Protein AF-A0A842WX79-F1 (afdb_monomer)

Foldseek 3Di:
DDAAEAEFEEEEEFAPPLCSCVLPVVVVDPVPQFDFDWDDDPRHTYTYTYHYYHPPDPVPDDDLLRGQAYEYGAAQVDPVRVVRSVVNLLVCLVSDQEHEYEYEHEADEPPDDRPPPPPPPDPSNYHYDYDYDYPPRDSVVSVVSVVVNSVVSVVVVVD

Sequence (159 aa):
MTYRILEFNIAIIGPKGAGKTKLFPEIKDEMQAEKIVILSEVEANIHLVLHKIHTPLNEEKMNFSKFDGMIGVYDATSAGTYKELKQALLSIKEDMVEKPLFVVGNKLNPGEPCATENTVNTDIGYNKLIYCMSEYDTRKEFEIRLRWFAADLAKRMKE

pLDDT: mean 75.28, std 14.29, range [38.06, 91.5]

Radius of gyration: 15.26 Å; Cα contacts (8 Å, |Δi|>4): 279; chains: 1; bounding box: 49×37×36 Å

Nearest PDB structures (foldseek):
  5bxq-assembly1_E  TM=7.336E-01  e=9.878E-07  Canis lupus familiaris
  7mny-assembly6_K  TM=7.145E-01  e=1.976E-06  Homo sapiens
  7mo0-assembly2_C  TM=7.139E-01  e=2.105E-06  Homo sapiens
  4m21-assembly1_A  TM=7.114E-01  e=7.427E-06  Homo sapiens
  4lyf-assembly1_C  TM=7.181E-01  e=8.973E-06  Homo sapiens

Solvent-accessible surface area (backbone atoms only — not comparable to full-atom values): 9119 Å² total; per-residue (Å²): 134,84,79,44,76,46,81,40,39,30,40,36,36,16,33,80,86,24,45,62,48,75,81,36,60,74,66,64,50,86,89,44,69,66,45,70,49,77,48,81,49,101,74,34,40,38,30,40,32,44,37,86,43,61,45,79,66,67,84,90,75,66,80,58,65,77,40,57,31,37,35,42,31,18,30,35,79,34,72,65,33,43,51,53,35,50,53,49,54,56,78,47,36,85,57,34,52,91,30,50,34,40,37,37,27,25,69,24,57,83,92,57,78,56,73,56,82,85,63,75,73,72,79,74,75,40,60,69,48,78,46,68,38,34,80,82,55,53,73,66,59,57,51,52,54,52,47,53,55,50,49,54,56,58,52,61,76,75,109

Structure (mmCIF, N/CA/C/O backbone):
data_AF-A0A842WX79-F1
#
_entry.id   AF-A0A842WX79-F1
#
loop_
_atom_site.group_PDB
_atom_site.id
_atom_site.type_symbol
_atom_site.label_atom_id
_atom_site.label_alt_id
_atom_site.label_comp_id
_atom_site.label_asym_id
_atom_site.label_entity_id
_atom_site.label_seq_id
_atom_site.pdbx_PDB_ins_code
_atom_site.Cartn_x
_atom_site.Cartn_y
_atom_site.Cartn_z
_atom_site.occupancy
_atom_site.B_iso_or_equiv
_atom_site.auth_seq_id
_atom_site.auth_comp_id
_atom_site.auth_asym_id
_atom_site.auth_atom_id
_atom_site.pdbx_PDB_model_num
ATOM 1 N N . MET A 1 1 ? -33.374 4.184 4.370 1.00 50.25 1 MET A N 1
ATOM 2 C CA . MET A 1 1 ? -32.088 3.491 4.588 1.00 50.25 1 MET A CA 1
ATOM 3 C C . MET A 1 1 ? -31.036 4.556 4.809 1.00 50.25 1 MET A C 1
ATOM 5 O O . MET A 1 1 ? -30.863 5.400 3.939 1.00 50.25 1 MET A O 1
ATOM 9 N N . THR A 1 2 ? -30.419 4.596 5.984 1.00 51.50 2 THR A N 1
ATOM 10 C CA . THR A 1 2 ? -29.345 5.545 6.295 1.00 51.50 2 THR A CA 1
ATOM 11 C C . THR A 1 2 ? -28.049 4.958 5.747 1.00 51.50 2 THR A C 1
ATOM 13 O O . THR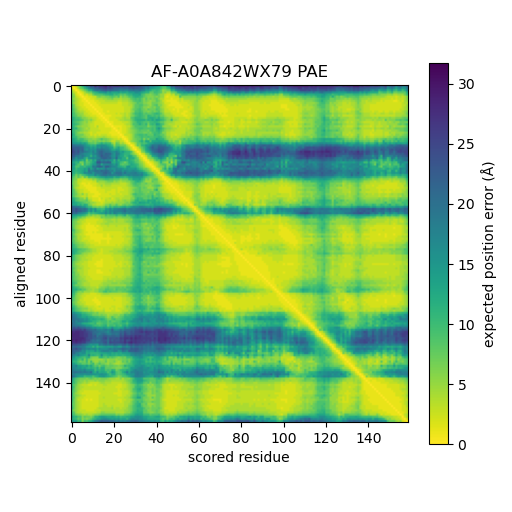 A 1 2 ? -27.574 3.950 6.261 1.00 51.50 2 THR A O 1
ATOM 16 N N . TYR A 1 3 ? -27.514 5.533 4.670 1.00 57.25 3 TYR A N 1
ATOM 17 C CA . TYR A 1 3 ? -26.199 5.146 4.158 1.00 57.25 3 TYR A CA 1
ATOM 18 C C . TYR A 1 3 ? -25.146 5.458 5.225 1.00 57.25 3 TYR A C 1
ATOM 20 O O . TYR A 1 3 ? -25.017 6.609 5.645 1.00 57.25 3 TYR A O 1
ATOM 28 N N . ARG A 1 4 ? -24.414 4.441 5.690 1.00 70.31 4 ARG A N 1
ATOM 29 C CA . ARG A 1 4 ? -23.318 4.627 6.646 1.00 70.31 4 ARG A CA 1
ATOM 30 C C . ARG A 1 4 ? -22.044 4.960 5.871 1.00 70.31 4 ARG A C 1
ATOM 32 O O . ARG A 1 4 ? -21.703 4.273 4.910 1.00 70.31 4 ARG A O 1
ATOM 39 N N . ILE A 1 5 ? -21.362 6.022 6.283 1.00 75.94 5 ILE A N 1
ATOM 40 C CA . ILE A 1 5 ? -20.022 6.358 5.799 1.00 75.94 5 ILE A CA 1
ATOM 41 C C . ILE A 1 5 ? -19.028 5.765 6.799 1.00 75.94 5 ILE A C 1
ATOM 43 O O . ILE A 1 5 ? -19.179 5.975 8.004 1.00 75.94 5 ILE A O 1
ATOM 47 N N . LEU A 1 6 ? -18.064 4.985 6.312 1.00 81.00 6 LEU A N 1
ATOM 48 C CA . LEU A 1 6 ? -16.953 4.452 7.103 1.00 81.00 6 LEU A CA 1
ATOM 49 C C . LEU A 1 6 ? -15.684 5.171 6.668 1.00 81.00 6 LEU A C 1
ATOM 51 O O . LEU A 1 6 ? -15.352 5.126 5.489 1.00 81.00 6 LEU A O 1
ATOM 55 N N . GLU A 1 7 ? -14.992 5.826 7.590 1.00 86.19 7 GLU A N 1
ATOM 56 C CA . GLU A 1 7 ? -13.774 6.580 7.298 1.00 86.19 7 GLU A CA 1
ATOM 57 C C . GLU A 1 7 ? -12.555 5.885 7.907 1.00 86.19 7 GLU A C 1
ATOM 59 O O . GLU A 1 7 ? -12.612 5.462 9.059 1.00 86.19 7 GLU A O 1
ATOM 64 N N . PHE A 1 8 ? -11.478 5.759 7.126 1.00 88.44 8 PHE A N 1
ATOM 65 C CA . PHE A 1 8 ? -10.237 5.091 7.522 1.00 88.44 8 PHE A CA 1
ATOM 66 C C . PHE A 1 8 ? -9.012 5.935 7.172 1.00 88.44 8 PHE A C 1
ATOM 68 O O . PHE A 1 8 ? -8.841 6.347 6.025 1.00 88.44 8 PHE A O 1
ATOM 75 N N . ASN A 1 9 ? -8.115 6.122 8.134 1.00 90.19 9 ASN A N 1
ATOM 76 C CA . ASN A 1 9 ? -6.838 6.808 7.988 1.00 90.19 9 ASN A CA 1
ATOM 77 C C . ASN A 1 9 ? -5.778 5.837 7.470 1.00 90.19 9 ASN A C 1
ATOM 79 O O . ASN A 1 9 ? -5.351 4.923 8.175 1.00 90.19 9 ASN A O 1
ATOM 83 N N . ILE A 1 10 ? -5.309 6.045 6.243 1.00 90.94 10 ILE A N 1
ATOM 84 C CA . ILE A 1 10 ? -4.405 5.126 5.552 1.00 90.94 10 ILE A CA 1
ATOM 85 C C . ILE A 1 10 ? -3.044 5.771 5.327 1.00 90.94 10 ILE A C 1
ATOM 87 O O . ILE A 1 10 ? -2.922 6.810 4.677 1.00 90.94 10 ILE A O 1
ATOM 91 N N . ALA A 1 11 ? -1.992 5.111 5.799 1.00 90.44 11 ALA A N 1
ATOM 92 C CA . ALA A 1 11 ? -0.617 5.508 5.523 1.00 90.44 11 ALA A CA 1
ATOM 93 C C . ALA A 1 11 ? -0.128 4.905 4.196 1.00 90.44 11 ALA A C 1
ATOM 95 O O . ALA A 1 11 ? -0.055 3.687 4.049 1.00 90.44 11 ALA A O 1
ATOM 96 N N . ILE A 1 12 ? 0.263 5.750 3.238 1.00 91.00 12 ILE A N 1
ATOM 97 C CA . ILE A 1 12 ? 0.885 5.334 1.975 1.00 91.00 12 ILE A CA 1
ATOM 98 C C . ILE A 1 12 ? 2.397 5.519 2.077 1.00 91.00 12 ILE A C 1
ATOM 100 O O . ILE A 1 12 ? 2.913 6.628 1.926 1.00 91.00 12 ILE A O 1
ATOM 104 N N . ILE A 1 13 ? 3.110 4.419 2.299 1.00 90.94 13 ILE A N 1
ATOM 105 C CA . ILE A 1 13 ? 4.533 4.392 2.644 1.00 90.94 13 ILE A CA 1
ATOM 106 C C . ILE A 1 13 ? 5.349 3.884 1.464 1.00 90.94 13 ILE A C 1
ATOM 108 O O . ILE A 1 13 ? 4.965 2.942 0.779 1.00 90.94 13 ILE A O 1
ATOM 112 N N . GLY A 1 14 ? 6.514 4.4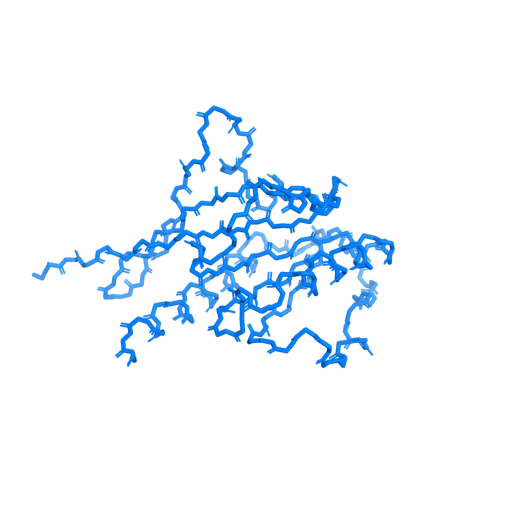80 1.235 1.00 91.44 14 GLY A N 1
ATOM 113 C CA . GLY A 1 14 ? 7.544 3.840 0.423 1.00 91.44 14 GLY A CA 1
ATOM 114 C C . GLY A 1 14 ? 8.595 4.798 -0.111 1.00 91.44 14 GLY A C 1
ATOM 115 O O . GLY A 1 14 ? 8.492 6.012 0.124 1.00 91.44 14 GLY A O 1
ATOM 116 N N . PRO A 1 15 ? 9.561 4.294 -0.890 1.00 90.50 15 PRO A N 1
ATOM 117 C CA . PRO A 1 15 ? 10.697 5.091 -1.332 1.00 90.50 15 PRO A CA 1
ATOM 118 C C . PRO A 1 15 ? 10.295 6.273 -2.204 1.00 90.50 15 PRO A C 1
ATOM 120 O O . PRO A 1 15 ? 9.215 6.324 -2.825 1.00 90.50 15 PRO A O 1
ATOM 123 N N . LYS A 1 16 ? 11.173 7.275 -2.262 1.00 86.62 16 LYS A N 1
ATOM 124 C CA . LYS A 1 16 ? 11.045 8.344 -3.256 1.00 86.62 16 LYS A CA 1
ATOM 125 C C . LYS A 1 16 ? 11.126 7.718 -4.653 1.00 86.62 16 LYS A C 1
ATOM 127 O O . LYS A 1 16 ? 11.956 6.861 -4.915 1.00 86.62 16 LYS A O 1
ATOM 132 N N . GLY A 1 17 ? 10.220 8.113 -5.544 1.00 84.44 17 GLY A N 1
ATOM 133 C CA . GLY A 1 17 ? 10.183 7.572 -6.905 1.00 84.44 17 GLY A CA 1
ATOM 134 C C . GLY A 1 17 ? 9.463 6.228 -7.075 1.00 84.44 17 GLY A C 1
ATOM 135 O O . GLY A 1 17 ? 9.280 5.826 -8.217 1.00 84.44 17 GLY A O 1
ATOM 136 N N . ALA A 1 18 ? 8.941 5.588 -6.020 1.00 86.50 18 ALA A N 1
ATOM 137 C CA . ALA A 1 18 ? 8.147 4.349 -6.137 1.00 86.50 18 ALA A CA 1
ATOM 138 C C . ALA A 1 18 ? 6.807 4.518 -6.901 1.00 86.50 18 ALA A C 1
ATOM 140 O O . ALA A 1 18 ? 6.111 3.557 -7.208 1.00 86.50 18 ALA A O 1
ATOM 141 N N . GLY A 1 19 ? 6.420 5.757 -7.229 1.00 85.69 19 GLY A N 1
ATOM 142 C CA . GLY A 1 19 ? 5.228 6.049 -8.030 1.00 85.69 19 GLY A CA 1
ATOM 143 C C . GLY A 1 19 ? 3.917 6.118 -7.240 1.00 85.69 19 GLY A C 1
ATOM 144 O O . GLY A 1 19 ? 2.853 5.999 -7.838 1.00 85.69 19 GLY A O 1
ATOM 145 N N . LYS A 1 20 ? 3.975 6.387 -5.925 1.00 86.06 20 LYS A N 1
ATOM 146 C CA . LYS A 1 20 ? 2.797 6.612 -5.060 1.00 86.06 20 LYS A CA 1
ATOM 147 C C . LYS A 1 20 ? 1.769 7.567 -5.682 1.00 86.06 20 LYS A C 1
ATOM 149 O O . LYS A 1 20 ? 0.601 7.234 -5.758 1.00 86.06 20 LYS A O 1
ATOM 154 N N . THR A 1 21 ? 2.208 8.709 -6.210 1.00 82.50 21 THR A N 1
ATOM 155 C CA . THR A 1 21 ? 1.325 9.711 -6.836 1.00 82.50 21 THR A CA 1
ATOM 156 C C . THR A 1 21 ? 0.745 9.273 -8.189 1.00 82.50 21 THR A C 1
ATOM 158 O O . THR A 1 21 ? -0.246 9.833 -8.638 1.00 82.50 21 THR A O 1
ATOM 161 N N . LYS A 1 22 ? 1.347 8.282 -8.865 1.00 83.00 22 LYS A N 1
ATOM 162 C CA . LYS A 1 22 ? 0.772 7.690 -10.089 1.00 83.00 22 LYS A CA 1
ATOM 163 C C . LYS A 1 22 ? -0.384 6.751 -9.730 1.00 83.00 22 LYS A C 1
ATOM 165 O O . LYS A 1 22 ? -1.410 6.781 -10.399 1.00 83.00 22 LYS A O 1
ATOM 170 N N . LEU A 1 23 ? -0.210 5.958 -8.668 1.00 80.25 23 LEU A N 1
ATOM 171 C CA . LEU A 1 23 ? -1.235 5.052 -8.135 1.00 80.25 23 LEU A CA 1
ATOM 172 C C . LEU A 1 23 ? -2.382 5.814 -7.467 1.00 80.25 23 LEU A C 1
ATOM 174 O O . LEU A 1 23 ? -3.543 5.470 -7.648 1.00 80.25 23 LEU A O 1
ATOM 178 N N . PHE A 1 24 ? -2.037 6.884 -6.758 1.00 81.75 24 PHE A N 1
ATOM 179 C CA . PHE A 1 24 ? -2.964 7.757 -6.056 1.00 81.75 24 PHE A CA 1
ATOM 180 C C . PHE A 1 24 ? -2.760 9.199 -6.550 1.00 81.75 24 PHE A C 1
ATOM 182 O O . PHE A 1 24 ? -2.018 9.971 -5.936 1.00 81.75 24 PHE A O 1
ATOM 189 N N . PRO A 1 25 ? -3.337 9.602 -7.696 1.00 77.12 25 PRO A N 1
ATOM 190 C CA . PRO A 1 25 ? -3.274 10.995 -8.147 1.00 77.12 25 PRO A CA 1
ATOM 191 C C . PRO A 1 25 ? -3.835 11.989 -7.125 1.00 77.12 25 PRO A C 1
ATOM 193 O O . PRO A 1 25 ? -3.471 13.163 -7.129 1.00 77.12 25 PRO A O 1
ATOM 196 N N . GLU A 1 26 ? -4.696 11.511 -6.234 1.00 70.62 26 GLU A N 1
ATOM 197 C CA . GLU A 1 26 ? -5.364 12.269 -5.187 1.00 70.62 26 GLU A CA 1
ATOM 198 C C . GLU A 1 26 ? -4.353 12.852 -4.179 1.00 70.62 26 GLU A C 1
ATOM 200 O O . GLU A 1 26 ? -4.566 13.948 -3.673 1.00 70.62 26 GLU A O 1
ATOM 205 N N . ILE A 1 27 ? -3.193 12.212 -3.975 1.00 69.44 27 ILE A N 1
ATOM 206 C CA . ILE A 1 27 ? -2.122 12.697 -3.076 1.00 69.44 27 ILE A CA 1
ATOM 207 C C . ILE A 1 27 ? -1.054 13.564 -3.785 1.00 69.44 27 ILE A C 1
ATOM 209 O O . ILE A 1 27 ? 0.070 13.713 -3.287 1.00 69.44 27 ILE A O 1
ATOM 213 N N . LYS A 1 28 ? -1.351 14.083 -4.989 1.00 62.62 28 LYS A N 1
ATOM 214 C CA . LYS A 1 28 ? -0.432 14.931 -5.779 1.00 62.62 28 LYS A CA 1
ATOM 215 C C . LYS A 1 28 ? -0.276 16.345 -5.212 1.00 62.62 28 LYS A C 1
ATOM 217 O O . LYS A 1 28 ? 0.765 16.953 -5.441 1.00 62.62 28 LYS A O 1
ATOM 222 N N . ASP A 1 29 ? -1.273 16.839 -4.484 1.00 56.78 29 ASP A N 1
ATOM 223 C CA . ASP A 1 29 ? -1.306 18.200 -3.944 1.00 56.78 29 ASP A CA 1
ATOM 224 C C . ASP A 1 29 ? -0.829 18.212 -2.483 1.00 56.78 29 ASP A C 1
ATOM 226 O O . ASP A 1 29 ? -1.428 17.563 -1.628 1.00 56.78 29 ASP A O 1
ATOM 230 N N . GLU A 1 30 ? 0.270 18.908 -2.183 1.00 49.47 30 GLU A N 1
ATOM 231 C CA . GLU A 1 30 ? 0.873 18.907 -0.837 1.00 49.47 30 GLU A CA 1
ATOM 232 C C . GLU A 1 30 ? 0.058 19.712 0.190 1.00 49.47 30 GLU A C 1
ATOM 234 O O . GLU A 1 30 ? 0.235 19.520 1.390 1.00 49.47 30 GLU A O 1
ATOM 239 N N . MET A 1 31 ? -0.869 20.567 -0.263 1.00 41.81 31 MET A N 1
ATOM 240 C CA . MET A 1 31 ? -1.725 21.385 0.608 1.00 41.81 31 MET A CA 1
ATOM 241 C C . MET A 1 31 ? -2.985 20.666 1.119 1.00 41.81 31 MET A C 1
ATOM 243 O O . MET A 1 31 ? -3.671 21.196 1.989 1.00 41.81 31 MET A O 1
ATOM 247 N N . GLN A 1 32 ? -3.302 19.470 0.615 1.00 38.06 32 GLN A N 1
ATOM 248 C CA . GLN A 1 32 ? -4.438 18.667 1.080 1.00 38.06 32 GLN A CA 1
ATOM 249 C C . GLN A 1 32 ? -3.938 17.274 1.463 1.00 38.06 32 GLN A C 1
ATOM 251 O O . GLN A 1 32 ? -3.961 16.341 0.667 1.00 38.06 32 GLN A O 1
ATOM 256 N N . ALA A 1 33 ? -3.475 17.151 2.708 1.00 42.09 33 ALA A N 1
ATOM 257 C CA . ALA A 1 33 ? -3.019 15.895 3.311 1.00 42.09 33 ALA A CA 1
ATOM 258 C C . ALA A 1 33 ? -4.156 14.884 3.581 1.00 42.09 33 ALA A C 1
ATOM 260 O O . ALA A 1 33 ? -3.904 13.823 4.147 1.00 42.09 33 ALA A O 1
ATOM 261 N N . GLU A 1 34 ? -5.383 15.220 3.182 1.00 45.88 34 GLU A N 1
ATOM 262 C CA . GLU A 1 34 ? -6.608 14.460 3.390 1.00 45.88 34 GLU A CA 1
ATOM 263 C C . GLU A 1 34 ? -7.404 14.479 2.080 1.00 45.88 34 GLU A C 1
ATOM 265 O O . GLU A 1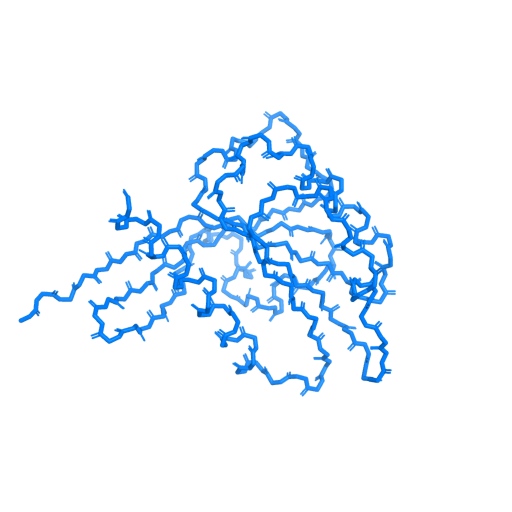 34 ? -7.978 15.502 1.700 1.00 45.88 34 GLU A O 1
ATOM 270 N N . LYS A 1 35 ? -7.421 13.363 1.346 1.00 53.34 35 LYS A N 1
ATOM 271 C CA . LYS A 1 35 ? -8.396 13.154 0.268 1.00 53.34 35 LYS A CA 1
ATOM 272 C C . LYS A 1 35 ? -8.971 11.755 0.337 1.00 53.34 35 LYS A C 1
ATOM 274 O O . LYS A 1 35 ? -8.238 10.791 0.531 1.00 53.34 35 LYS A O 1
ATOM 279 N N . ILE A 1 36 ? -10.290 11.714 0.177 1.00 53.88 36 ILE A N 1
ATOM 280 C CA . ILE A 1 36 ? -11.162 10.564 0.370 1.00 53.88 36 ILE A CA 1
ATOM 281 C C . ILE A 1 36 ? -11.228 9.745 -0.923 1.00 53.88 36 ILE A C 1
ATOM 283 O O . ILE A 1 36 ? -11.713 10.240 -1.942 1.00 53.88 36 ILE A O 1
ATOM 287 N N . VAL A 1 37 ? -10.809 8.479 -0.883 1.00 57.53 37 VAL A N 1
ATOM 288 C CA . VAL A 1 37 ? -11.205 7.498 -1.909 1.00 57.53 37 VAL A CA 1
ATOM 289 C C . VAL A 1 37 ? -12.550 6.914 -1.506 1.00 57.53 37 VAL A C 1
ATOM 291 O O . VAL A 1 37 ? -12.632 6.283 -0.455 1.00 57.53 37 VAL A O 1
ATOM 294 N N . ILE A 1 38 ? -13.581 7.124 -2.330 1.00 57.97 38 ILE A N 1
ATOM 295 C CA . ILE A 1 38 ? -14.920 6.571 -2.106 1.00 57.97 38 ILE A CA 1
ATOM 296 C C . ILE A 1 38 ? -15.029 5.228 -2.817 1.00 57.97 38 ILE A C 1
ATOM 298 O O . ILE A 1 38 ? -15.008 5.153 -4.047 1.00 57.97 38 ILE A O 1
ATOM 302 N N . LEU A 1 39 ? -15.186 4.167 -2.036 1.00 59.25 39 LEU A N 1
ATOM 303 C CA . LEU A 1 39 ? -15.544 2.849 -2.534 1.00 59.25 39 LEU A CA 1
ATOM 304 C C . LEU A 1 39 ? -16.976 2.570 -2.092 1.00 59.25 39 LEU A C 1
ATOM 306 O O . LEU A 1 39 ? -17.245 2.342 -0.913 1.00 59.25 39 LEU A O 1
ATOM 310 N N . SER A 1 40 ? -17.908 2.666 -3.037 1.00 54.22 40 SER A N 1
ATOM 311 C CA . SER A 1 40 ? -19.309 2.346 -2.780 1.00 54.22 40 SER A CA 1
ATOM 312 C C . SER A 1 40 ? -19.477 0.833 -2.725 1.00 54.22 40 SER A C 1
ATOM 314 O O . SER A 1 40 ? -19.396 0.155 -3.752 1.00 54.22 40 SER A O 1
ATOM 316 N N . GLU A 1 41 ? -19.712 0.312 -1.526 1.00 58.41 41 GLU A N 1
ATOM 317 C CA . GLU A 1 41 ? -20.208 -1.043 -1.317 1.00 58.41 41 GLU A CA 1
ATOM 318 C C . GLU A 1 41 ? -21.730 -1.009 -1.118 1.00 58.41 41 GLU A C 1
ATOM 320 O O . GLU A 1 41 ? -22.314 0.039 -0.838 1.00 58.41 41 GLU A O 1
ATOM 325 N N . VAL A 1 42 ? -22.397 -2.155 -1.286 1.00 52.19 42 VAL A N 1
ATOM 326 C CA . VAL A 1 42 ? -23.872 -2.271 -1.307 1.00 52.19 42 VAL A CA 1
ATOM 327 C C . VAL A 1 42 ? -24.535 -1.702 -0.035 1.00 52.19 42 VAL A C 1
ATOM 329 O O . VAL A 1 42 ? -25.689 -1.283 -0.085 1.00 52.19 42 VAL A O 1
ATOM 332 N N . GLU A 1 43 ? -23.799 -1.616 1.082 1.00 58.09 43 GLU A N 1
ATOM 333 C CA . GLU A 1 43 ? -24.312 -1.208 2.401 1.00 58.09 43 GLU A CA 1
ATOM 334 C C . GLU A 1 43 ? -23.596 0.004 3.035 1.00 58.09 43 GLU A C 1
ATOM 336 O O . GLU A 1 43 ? -24.078 0.543 4.035 1.00 58.09 43 GLU A O 1
ATOM 341 N N . ALA A 1 44 ? -22.459 0.454 2.489 1.00 64.38 44 ALA A N 1
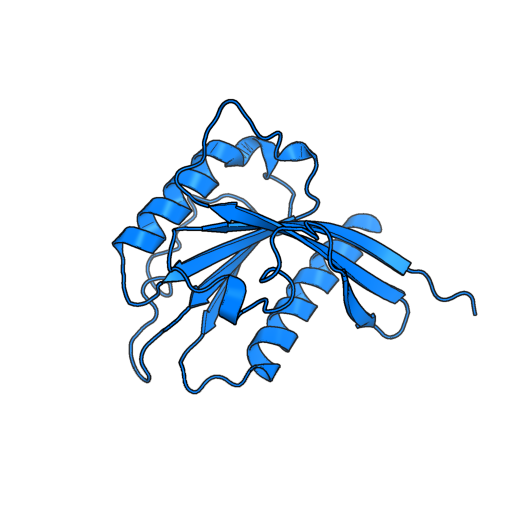ATOM 342 C CA . ALA A 1 44 ? -21.676 1.559 3.048 1.00 64.38 44 ALA A CA 1
ATOM 343 C C . ALA A 1 44 ? -20.796 2.244 1.992 1.00 64.38 44 ALA A C 1
ATOM 345 O O . ALA A 1 44 ? -20.293 1.606 1.069 1.00 64.38 44 ALA A O 1
ATOM 346 N N . ASN A 1 45 ? -20.563 3.546 2.170 1.00 72.94 45 ASN A N 1
ATOM 347 C CA . ASN A 1 45 ? -19.495 4.245 1.458 1.00 72.94 45 ASN A CA 1
ATOM 348 C C . ASN A 1 45 ? -18.230 4.182 2.312 1.00 72.94 45 ASN A C 1
ATOM 350 O O . ASN A 1 45 ? -18.222 4.689 3.434 1.00 72.94 45 ASN A O 1
ATOM 354 N N . ILE A 1 46 ? -17.174 3.568 1.783 1.00 79.81 46 ILE A N 1
ATOM 355 C CA . ILE A 1 46 ? -15.870 3.532 2.444 1.00 79.81 46 ILE A CA 1
ATOM 356 C C . ILE A 1 46 ? -15.050 4.718 1.958 1.00 79.81 46 ILE A C 1
ATOM 358 O O . ILE A 1 46 ? -14.885 4.900 0.755 1.00 79.81 46 ILE A O 1
ATOM 362 N N . HIS A 1 47 ? -14.565 5.519 2.896 1.00 83.38 47 HIS A N 1
ATOM 363 C CA . HIS A 1 47 ? -13.775 6.721 2.705 1.00 83.38 47 HIS A CA 1
ATOM 364 C C . HIS A 1 47 ? -12.350 6.456 3.199 1.00 83.38 47 HIS A C 1
ATOM 366 O O . HIS A 1 47 ? -12.122 6.324 4.397 1.00 83.38 47 HIS A O 1
ATOM 372 N N . LEU A 1 48 ? -11.379 6.368 2.288 1.00 84.38 48 LEU A N 1
ATOM 373 C CA . LEU A 1 48 ? -9.966 6.239 2.667 1.00 84.38 48 LEU A CA 1
ATOM 374 C C . LEU A 1 48 ? -9.311 7.621 2.691 1.00 84.38 48 LEU A C 1
ATOM 376 O O . LEU A 1 48 ? -9.179 8.237 1.636 1.00 84.38 48 LEU A O 1
ATOM 380 N N . VAL A 1 49 ? -8.887 8.088 3.864 1.00 86.50 49 VAL A N 1
ATOM 381 C CA . VAL A 1 49 ? -8.108 9.317 4.060 1.00 86.50 49 VAL A CA 1
ATOM 382 C C . VAL A 1 49 ? -6.628 8.980 3.899 1.00 86.50 49 VAL A C 1
ATOM 384 O O . VAL A 1 49 ? -6.049 8.252 4.704 1.00 86.50 49 VAL A O 1
ATOM 387 N N . LEU A 1 50 ? -6.014 9.449 2.813 1.00 86.50 50 LEU A N 1
ATOM 388 C CA . LEU A 1 50 ? -4.678 9.006 2.403 1.00 86.50 50 LEU A CA 1
ATOM 389 C C . LEU A 1 50 ? -3.556 9.938 2.882 1.00 86.50 50 LEU A C 1
ATOM 391 O O . LEU A 1 50 ? -3.494 11.098 2.480 1.00 86.50 50 LEU A O 1
ATOM 395 N N . HIS A 1 51 ? -2.583 9.395 3.616 1.00 85.81 51 HIS A N 1
ATOM 396 C CA . HIS A 1 51 ? -1.412 10.126 4.103 1.00 85.81 51 HIS A CA 1
ATOM 397 C C . HIS A 1 51 ? -0.125 9.637 3.431 1.00 85.81 51 HIS A C 1
ATOM 399 O O . HIS A 1 51 ? 0.320 8.508 3.634 1.00 85.81 51 HIS A O 1
ATOM 405 N N . LYS A 1 52 ? 0.507 10.497 2.626 1.00 86.12 52 LYS A N 1
ATOM 406 C CA . LYS 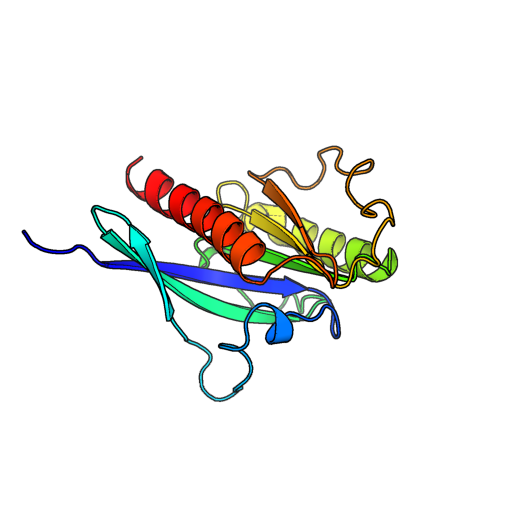A 1 52 ? 1.745 10.178 1.896 1.00 86.12 52 LYS A CA 1
ATOM 407 C C . LYS A 1 52 ? 2.966 10.240 2.818 1.00 86.12 52 LYS A C 1
ATOM 409 O O . LYS A 1 52 ? 3.281 11.296 3.357 1.00 86.12 52 LYS A O 1
ATOM 414 N N . ILE A 1 53 ? 3.707 9.139 2.912 1.00 86.12 53 ILE A N 1
ATOM 415 C CA . ILE A 1 53 ? 4.913 9.005 3.736 1.00 86.12 53 ILE A CA 1
ATOM 416 C C . ILE A 1 53 ? 6.057 8.482 2.862 1.00 86.12 53 ILE A C 1
ATOM 418 O O . ILE A 1 53 ? 5.911 7.536 2.080 1.00 86.12 53 ILE A O 1
ATOM 422 N N . HIS A 1 54 ? 7.213 9.133 2.956 1.00 86.50 54 HIS A N 1
ATOM 423 C CA . HIS A 1 54 ? 8.421 8.723 2.249 1.00 86.50 54 HIS A CA 1
ATOM 424 C C . HIS A 1 54 ? 9.345 7.953 3.184 1.00 86.50 54 HIS A C 1
ATOM 426 O O . HIS A 1 54 ? 9.519 8.346 4.333 1.00 86.50 54 HIS A O 1
ATOM 432 N N . THR A 1 55 ? 9.926 6.871 2.674 1.00 83.44 55 THR A N 1
ATOM 433 C CA . THR A 1 55 ? 11.035 6.181 3.333 1.00 83.44 55 THR A CA 1
ATOM 434 C C . THR A 1 55 ? 12.377 6.802 2.907 1.00 83.44 55 THR A C 1
ATOM 436 O O . THR A 1 55 ? 12.425 7.451 1.849 1.00 83.44 55 THR A O 1
ATOM 439 N N . PRO A 1 56 ? 13.442 6.653 3.721 1.00 83.38 56 PRO A N 1
ATOM 440 C CA . PRO A 1 56 ? 13.460 6.040 5.059 1.00 83.38 56 PRO A CA 1
ATOM 441 C C . PRO A 1 56 ? 12.609 6.824 6.071 1.00 83.38 56 PRO A C 1
ATOM 443 O O . PRO A 1 56 ? 12.441 8.037 5.943 1.00 83.38 56 PRO A O 1
ATOM 446 N N . LEU A 1 57 ? 12.006 6.117 7.031 1.00 81.88 57 LEU A N 1
ATOM 447 C CA . LEU A 1 57 ? 11.157 6.751 8.039 1.00 81.88 57 LEU A CA 1
ATOM 448 C C . LEU A 1 57 ? 12.019 7.591 8.978 1.00 81.88 57 LEU A C 1
ATOM 450 O O . LEU A 1 57 ? 13.098 7.169 9.382 1.00 81.88 57 LEU A O 1
ATOM 454 N N . ASN A 1 58 ? 11.536 8.781 9.322 1.00 72.44 58 ASN A N 1
ATOM 455 C CA . ASN A 1 58 ? 12.158 9.591 10.358 1.00 72.44 58 ASN A CA 1
ATOM 456 C C . ASN A 1 58 ? 11.489 9.230 11.692 1.00 72.44 58 ASN A C 1
ATOM 458 O O . ASN A 1 58 ? 10.354 9.648 11.936 1.00 72.44 58 ASN A O 1
ATOM 462 N N . GLU A 1 59 ? 12.160 8.394 12.491 1.00 57.81 59 GLU A N 1
ATOM 463 C CA . GLU A 1 59 ? 11.614 7.734 13.692 1.00 57.81 59 GLU A CA 1
ATOM 464 C C . GLU A 1 59 ? 11.048 8.722 14.728 1.00 57.81 59 GLU A C 1
ATOM 466 O O . GLU A 1 59 ? 10.109 8.401 15.447 1.00 57.81 59 GLU A O 1
ATOM 471 N N . GLU A 1 60 ? 11.526 9.968 14.750 1.00 58.16 60 GLU A N 1
ATOM 472 C CA . GLU A 1 60 ? 11.144 10.954 15.768 1.00 58.16 60 GLU A CA 1
ATOM 473 C C . GLU A 1 60 ? 9.798 11.665 15.526 1.00 58.16 60 GLU A C 1
ATOM 475 O O . GLU A 1 60 ? 9.389 12.485 16.348 1.00 58.16 60 GLU A O 1
ATOM 480 N N . LYS A 1 61 ? 9.100 11.434 14.401 1.00 61.62 61 LYS A N 1
ATOM 481 C CA . LYS A 1 61 ? 8.021 12.357 13.973 1.00 61.62 61 LYS A CA 1
ATOM 482 C C . LYS A 1 61 ? 6.646 11.762 13.706 1.00 61.62 61 LYS A C 1
ATOM 484 O O . LYS A 1 61 ? 5.721 12.539 13.463 1.00 61.62 61 LYS A O 1
ATOM 489 N N . MET A 1 62 ? 6.457 10.443 13.730 1.00 73.56 62 MET A N 1
ATOM 490 C CA . MET A 1 62 ? 5.173 9.880 13.305 1.00 73.56 62 MET A CA 1
ATOM 491 C C . MET A 1 62 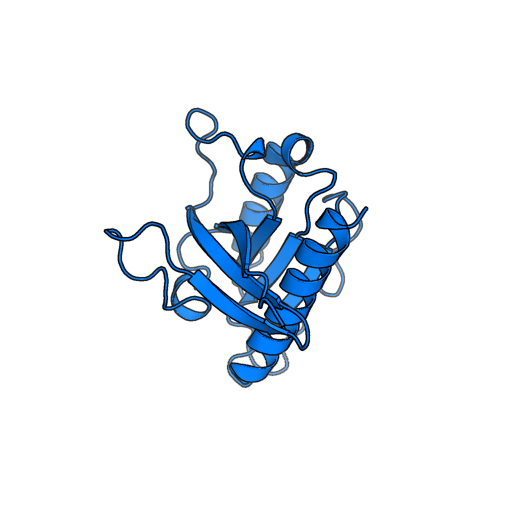? 4.716 8.702 14.161 1.00 73.56 62 MET A C 1
ATOM 493 O O . MET A 1 62 ? 5.317 7.639 14.148 1.00 73.56 62 MET A O 1
ATOM 497 N N . ASN A 1 63 ? 3.603 8.898 14.869 1.00 83.50 63 ASN A N 1
ATOM 498 C CA . ASN A 1 63 ? 2.901 7.828 15.565 1.00 83.50 63 ASN A CA 1
ATOM 499 C C . ASN A 1 63 ? 2.061 7.036 14.548 1.00 83.50 63 ASN A C 1
ATOM 501 O O . ASN A 1 63 ? 1.082 7.574 14.020 1.00 83.50 63 ASN A O 1
ATOM 505 N N . PHE A 1 64 ? 2.441 5.786 14.264 1.00 86.44 64 PHE A N 1
ATOM 506 C CA . PHE A 1 64 ? 1.745 4.930 13.298 1.00 86.44 64 PHE A CA 1
ATOM 507 C C . PHE A 1 64 ? 0.507 4.233 13.876 1.00 86.44 64 PHE A C 1
ATOM 509 O O . PHE A 1 64 ? -0.354 3.781 13.116 1.00 86.44 64 PHE A O 1
ATOM 516 N N . SER A 1 65 ? 0.335 4.238 15.203 1.00 86.44 65 SER A N 1
ATOM 517 C CA . SER A 1 65 ? -0.857 3.680 15.855 1.00 86.44 65 SER A CA 1
ATOM 518 C C . SER A 1 65 ? -2.166 4.373 15.438 1.00 86.44 65 SER A C 1
ATOM 520 O O . SER A 1 65 ? -3.219 3.746 15.507 1.00 86.44 65 SER A O 1
ATOM 522 N N . LYS A 1 66 ? -2.109 5.610 14.922 1.00 87.81 66 LYS A N 1
ATOM 523 C CA . LYS A 1 66 ? -3.283 6.379 14.466 1.00 87.81 66 LYS A CA 1
ATOM 524 C C . LYS A 1 66 ? -3.870 5.944 13.116 1.00 87.81 66 LYS A C 1
ATOM 526 O O . LYS A 1 66 ? -4.945 6.409 12.762 1.00 87.81 66 LYS A O 1
ATOM 531 N N . PHE A 1 67 ? -3.135 5.164 12.322 1.00 90.25 67 PHE A N 1
ATOM 532 C CA . PHE A 1 67 ? -3.612 4.709 11.014 1.00 90.25 67 PHE A CA 1
ATOM 533 C C . PHE A 1 67 ? -4.394 3.412 11.161 1.00 90.25 67 PHE A C 1
ATOM 535 O O . PHE A 1 67 ? -3.971 2.540 11.910 1.00 90.25 67 PHE A O 1
ATOM 542 N N . ASP A 1 68 ? -5.472 3.257 10.408 1.00 90.88 68 ASP A N 1
ATOM 543 C CA . ASP A 1 68 ? -6.302 2.051 10.396 1.00 90.88 68 ASP A CA 1
ATOM 544 C C . ASP A 1 68 ? -5.708 0.961 9.492 1.00 90.88 68 ASP A C 1
ATOM 546 O O . ASP A 1 68 ? -5.927 -0.228 9.704 1.00 90.88 68 ASP A O 1
ATOM 550 N N . GLY A 1 69 ? -4.898 1.359 8.506 1.00 90.62 69 GLY A N 1
ATOM 551 C CA . GLY A 1 69 ? -4.198 0.450 7.606 1.00 90.62 69 GLY A CA 1
ATOM 552 C C . GLY A 1 69 ? -3.062 1.122 6.843 1.00 90.62 69 GLY A C 1
ATOM 553 O O . GLY A 1 69 ? -2.845 2.336 6.917 1.00 90.62 69 GLY A O 1
ATOM 554 N N . MET A 1 70 ? -2.324 0.315 6.085 1.00 90.81 70 MET A N 1
ATOM 555 C CA . MET A 1 70 ? -1.168 0.769 5.318 1.00 90.81 70 MET A CA 1
ATOM 556 C C . MET A 1 70 ? -1.185 0.300 3.876 1.00 90.81 70 MET A C 1
ATOM 558 O O . MET A 1 70 ? -1.586 -0.819 3.562 1.00 90.81 70 MET A O 1
ATOM 562 N N . ILE A 1 71 ? -0.634 1.146 3.010 1.00 91.50 71 ILE A N 1
ATOM 563 C CA . ILE A 1 71 ? -0.311 0.810 1.632 1.00 91.50 71 ILE A CA 1
ATOM 564 C C . ILE A 1 71 ? 1.188 1.018 1.419 1.00 91.50 71 ILE A C 1
ATOM 566 O O . ILE A 1 71 ? 1.675 2.147 1.392 1.00 91.50 71 ILE A O 1
ATOM 570 N N . GLY A 1 72 ? 1.934 -0.073 1.276 1.00 91.06 72 GLY A N 1
ATOM 571 C CA . GLY A 1 72 ? 3.359 -0.047 0.964 1.00 91.06 72 GLY A CA 1
ATOM 572 C C . GLY A 1 72 ? 3.580 -0.023 -0.543 1.00 91.06 72 GLY A C 1
ATOM 573 O O . GLY A 1 72 ? 3.113 -0.915 -1.235 1.00 91.06 72 GLY A O 1
ATOM 574 N N . VAL A 1 73 ? 4.313 0.952 -1.072 1.00 90.69 73 VAL A N 1
ATOM 575 C CA . VAL A 1 73 ? 4.588 1.066 -2.511 1.00 90.69 73 VAL A CA 1
ATOM 576 C C . VAL A 1 73 ? 6.087 1.009 -2.755 1.00 90.69 73 VAL A C 1
ATOM 578 O O . VAL A 1 73 ? 6.839 1.815 -2.209 1.00 90.69 73 VAL A O 1
ATOM 581 N N . TYR A 1 74 ? 6.523 0.099 -3.617 1.00 89.94 74 TYR A N 1
ATOM 582 C CA . TYR A 1 74 ? 7.913 0.011 -4.065 1.00 89.94 74 TYR A CA 1
ATOM 583 C C . TYR A 1 74 ? 7.987 -0.060 -5.592 1.00 89.94 74 TYR A C 1
ATOM 585 O O . TYR A 1 74 ? 6.976 -0.240 -6.269 1.00 89.94 74 TYR A O 1
ATOM 593 N N . ASP A 1 75 ? 9.185 0.128 -6.135 1.00 87.94 75 ASP A N 1
ATOM 594 C CA . ASP A 1 75 ? 9.463 -0.038 -7.556 1.00 87.94 75 ASP A CA 1
ATOM 595 C C . ASP A 1 75 ? 9.843 -1.500 -7.821 1.00 87.94 75 ASP A C 1
ATOM 597 O O . ASP A 1 75 ? 10.883 -1.979 -7.364 1.00 87.94 75 ASP A O 1
ATOM 601 N N . ALA A 1 76 ? 8.989 -2.224 -8.537 1.00 84.88 76 ALA A N 1
ATOM 602 C CA . ALA A 1 76 ? 9.162 -3.640 -8.821 1.00 84.88 76 ALA A CA 1
ATOM 603 C C . ALA A 1 76 ? 10.395 -3.939 -9.684 1.00 84.88 76 ALA A C 1
ATOM 605 O O . ALA A 1 76 ? 10.905 -5.055 -9.620 1.00 84.88 76 ALA A O 1
ATOM 606 N N . THR A 1 77 ? 10.924 -2.940 -10.398 1.00 82.06 77 THR A N 1
ATOM 607 C CA . THR A 1 77 ? 12.180 -3.048 -11.160 1.00 82.06 77 THR A CA 1
ATOM 608 C C . THR A 1 77 ? 13.427 -2.896 -10.283 1.00 82.06 77 THR A C 1
ATOM 610 O O . THR A 1 77 ? 14.544 -3.158 -10.725 1.00 82.06 77 THR A O 1
ATOM 613 N N . SER A 1 78 ? 13.268 -2.474 -9.021 1.00 83.25 78 SER A N 1
ATOM 614 C CA . SER A 1 78 ? 14.376 -2.173 -8.116 1.00 83.25 78 SER A CA 1
ATOM 615 C C . SER A 1 78 ? 14.252 -2.905 -6.783 1.00 83.25 78 SER A C 1
ATOM 617 O O . SER A 1 78 ? 13.555 -2.475 -5.857 1.00 83.25 78 SER A O 1
ATOM 619 N N . ALA A 1 79 ? 15.055 -3.961 -6.629 1.00 80.25 79 ALA A N 1
ATOM 620 C CA . ALA A 1 79 ? 15.191 -4.696 -5.371 1.00 80.25 79 ALA A CA 1
ATOM 621 C C . ALA A 1 79 ? 15.604 -3.796 -4.187 1.00 80.25 79 ALA A C 1
ATOM 623 O O . ALA A 1 79 ? 15.257 -4.086 -3.042 1.00 80.25 79 ALA A O 1
ATOM 624 N N . GLY A 1 80 ? 16.321 -2.694 -4.447 1.00 83.94 80 GLY A N 1
ATOM 625 C CA . GLY A 1 80 ? 16.688 -1.712 -3.423 1.00 83.94 80 GLY A CA 1
ATOM 626 C C . GLY A 1 80 ? 15.468 -1.026 -2.809 1.00 83.94 80 GLY A C 1
ATOM 627 O O . GLY A 1 80 ? 15.366 -0.938 -1.588 1.00 83.94 80 GLY A O 1
ATOM 628 N N . THR A 1 81 ? 14.495 -0.634 -3.635 1.00 87.56 81 THR A N 1
ATOM 629 C CA . THR A 1 81 ? 13.275 0.025 -3.144 1.00 87.56 81 THR A CA 1
ATOM 630 C C . THR A 1 81 ? 12.401 -0.915 -2.315 1.00 87.56 81 THR A C 1
ATOM 632 O O . THR A 1 81 ? 11.816 -0.496 -1.317 1.00 87.56 81 THR A O 1
ATOM 635 N N . TYR A 1 82 ? 12.353 -2.202 -2.671 1.00 85.69 82 TYR A N 1
ATOM 636 C CA . TYR A 1 82 ? 11.669 -3.197 -1.850 1.00 85.69 82 TYR A CA 1
ATOM 637 C C . TYR A 1 82 ? 12.363 -3.393 -0.499 1.00 85.69 82 TYR A C 1
ATOM 639 O O . TYR A 1 82 ? 11.689 -3.439 0.527 1.00 85.69 82 TYR A O 1
ATOM 647 N N . LYS A 1 83 ? 13.701 -3.483 -0.474 1.00 85.38 83 LYS A N 1
ATOM 648 C CA . LYS A 1 83 ? 14.468 -3.612 0.777 1.00 85.38 83 LYS A CA 1
ATOM 649 C C . LYS A 1 83 ? 14.238 -2.421 1.706 1.00 85.38 83 LYS A C 1
ATOM 651 O O . LYS A 1 83 ? 14.005 -2.630 2.891 1.00 85.38 83 LYS A O 1
ATOM 656 N N . GLU A 1 84 ? 14.246 -1.208 1.162 1.00 89.25 84 GLU A N 1
ATOM 657 C CA . GLU A 1 84 ? 13.972 0.016 1.920 1.00 89.25 84 GLU A CA 1
ATOM 658 C C . GLU A 1 84 ? 12.543 0.024 2.483 1.00 89.25 84 GLU A C 1
ATOM 660 O O . GLU A 1 84 ? 12.353 0.250 3.679 1.00 89.25 84 GLU A O 1
ATOM 665 N N . LEU A 1 85 ? 11.539 -0.307 1.658 1.00 89.06 85 LEU A N 1
ATOM 666 C CA . LEU A 1 85 ? 10.159 -0.451 2.123 1.00 89.06 85 LEU A CA 1
ATOM 667 C C . LEU A 1 85 ? 10.056 -1.521 3.220 1.00 89.06 85 LEU A C 1
ATOM 669 O O . LEU A 1 85 ? 9.428 -1.283 4.244 1.00 89.06 85 LEU A O 1
ATOM 673 N N . LYS A 1 86 ? 10.684 -2.687 3.031 1.00 86.31 86 LYS A N 1
ATOM 674 C CA . LYS A 1 86 ? 10.682 -3.780 4.013 1.00 86.31 86 LYS A CA 1
ATOM 675 C C . LYS A 1 86 ? 11.271 -3.323 5.346 1.00 86.31 86 LYS A C 1
ATOM 677 O O . LYS A 1 86 ? 10.670 -3.595 6.377 1.00 86.31 86 LYS A O 1
ATOM 682 N N . GLN A 1 87 ? 12.409 -2.632 5.338 1.00 87.38 87 GLN A N 1
ATOM 683 C CA . GLN A 1 87 ? 13.032 -2.118 6.561 1.00 87.38 87 GLN A CA 1
ATOM 684 C C . GLN A 1 87 ? 12.123 -1.119 7.287 1.00 87.38 87 GLN A C 1
ATOM 686 O O . GLN A 1 87 ? 11.916 -1.260 8.487 1.00 87.38 87 GLN A O 1
ATOM 691 N N . ALA A 1 88 ? 11.511 -0.186 6.555 1.00 88.62 88 ALA A N 1
ATOM 692 C CA . ALA A 1 88 ? 10.547 0.763 7.113 1.00 88.62 88 ALA A CA 1
ATOM 693 C C . ALA A 1 88 ? 9.299 0.082 7.700 1.00 88.62 88 ALA A C 1
ATOM 695 O O . ALA A 1 88 ? 8.809 0.462 8.755 1.00 88.62 88 ALA A O 1
ATOM 696 N N . LEU A 1 89 ? 8.777 -0.942 7.026 1.00 87.44 89 LEU A N 1
ATOM 697 C CA . LEU A 1 89 ? 7.625 -1.706 7.504 1.00 87.44 89 LEU A CA 1
ATOM 698 C C . LEU A 1 89 ? 7.954 -2.570 8.731 1.00 87.44 89 LEU A C 1
ATOM 700 O O . LEU A 1 89 ? 7.069 -2.837 9.540 1.00 87.44 89 LEU A O 1
ATOM 704 N N . LEU A 1 90 ? 9.205 -3.021 8.868 1.00 85.81 90 LEU A N 1
ATOM 705 C CA . LEU A 1 90 ? 9.675 -3.759 10.041 1.00 85.81 90 LEU A CA 1
ATOM 706 C C . LEU A 1 90 ? 9.886 -2.844 11.250 1.00 85.81 90 LEU A C 1
ATOM 708 O O . LEU A 1 90 ? 9.562 -3.258 12.359 1.00 85.81 90 LEU A O 1
ATOM 712 N N . SER A 1 91 ? 10.369 -1.613 11.051 1.00 87.00 91 SER A N 1
ATOM 713 C CA . SER A 1 91 ? 10.595 -0.665 12.152 1.00 87.00 91 SER A CA 1
ATOM 714 C C . SER A 1 91 ? 9.300 -0.196 12.825 1.00 87.00 91 SER A C 1
ATOM 716 O O . SER A 1 91 ? 9.341 0.269 13.954 1.00 87.00 91 SER A O 1
ATOM 718 N N . ILE A 1 92 ? 8.155 -0.336 12.150 1.00 85.88 92 ILE A N 1
ATOM 719 C CA . ILE A 1 92 ? 6.823 0.055 12.653 1.00 85.88 92 ILE A CA 1
ATOM 720 C C . ILE A 1 92 ? 5.906 -1.150 12.894 1.00 85.88 92 ILE A C 1
ATOM 722 O O . ILE A 1 92 ? 4.693 -1.001 13.023 1.00 85.88 92 ILE A O 1
ATOM 726 N N . LYS A 1 93 ? 6.463 -2.367 12.906 1.00 83.94 93 LYS A N 1
ATOM 727 C CA . LYS A 1 93 ? 5.684 -3.610 12.973 1.00 83.94 93 LYS A CA 1
ATOM 728 C C . LYS A 1 93 ? 4.790 -3.674 14.212 1.00 83.94 93 LYS A C 1
ATOM 730 O O . LYS A 1 93 ? 3.658 -4.131 14.098 1.00 83.94 93 LYS A O 1
ATOM 735 N N . GLU A 1 94 ? 5.285 -3.229 15.364 1.00 83.00 94 GLU A N 1
ATOM 736 C CA . GLU A 1 94 ? 4.544 -3.273 16.633 1.00 83.00 94 GLU A CA 1
ATOM 737 C C . GLU A 1 94 ? 3.292 -2.380 16.606 1.00 83.00 94 GLU A C 1
ATOM 739 O O . GLU A 1 94 ? 2.238 -2.795 17.079 1.00 83.00 94 GLU A O 1
ATOM 744 N N . ASP A 1 95 ? 3.354 -1.229 15.930 1.00 83.25 95 ASP A N 1
ATOM 745 C CA . ASP A 1 95 ? 2.208 -0.324 15.733 1.00 83.25 95 ASP A CA 1
ATOM 746 C C . ASP A 1 95 ? 1.145 -0.879 14.759 1.00 83.25 95 ASP A C 1
ATOM 748 O O . ASP A 1 95 ? 0.060 -0.297 14.608 1.00 83.25 95 ASP A O 1
ATOM 752 N N . MET A 1 96 ? 1.474 -1.976 14.063 1.00 79.06 96 MET A N 1
ATOM 753 C CA . MET A 1 96 ? 0.780 -2.474 12.870 1.00 79.06 96 MET A CA 1
ATOM 754 C C . MET A 1 96 ? 0.326 -3.936 12.943 1.00 79.06 96 MET A C 1
ATOM 756 O O . MET A 1 96 ? -0.260 -4.418 11.976 1.00 79.06 96 MET A O 1
ATOM 760 N N . VAL A 1 97 ? 0.553 -4.636 14.060 1.00 76.81 97 VAL A N 1
ATOM 761 C CA . VAL A 1 97 ? 0.351 -6.097 14.198 1.00 76.81 97 VAL A CA 1
ATOM 762 C C . VAL A 1 97 ? -1.027 -6.578 13.715 1.00 76.81 97 VAL A C 1
ATOM 764 O O . VAL A 1 97 ? -1.111 -7.603 13.046 1.00 76.81 97 VAL A O 1
ATOM 767 N N . GLU A 1 98 ? -2.089 -5.811 13.963 1.00 77.81 98 GLU A N 1
ATOM 768 C CA . GLU A 1 98 ? -3.473 -6.198 13.631 1.00 77.81 98 GLU A CA 1
ATOM 769 C C . GLU A 1 98 ? -4.083 -5.427 12.452 1.00 77.81 98 GLU A C 1
ATOM 771 O O . GLU A 1 98 ? -5.256 -5.599 12.103 1.00 77.81 98 GLU A O 1
ATOM 776 N N . LYS A 1 99 ? -3.291 -4.562 11.819 1.00 85.69 99 LYS A N 1
ATOM 777 C CA . LYS A 1 99 ? -3.783 -3.623 10.814 1.00 85.69 99 LYS A CA 1
ATOM 778 C C . LYS A 1 99 ? -3.538 -4.140 9.396 1.00 85.69 99 LYS A C 1
ATOM 780 O O . LYS A 1 99 ? -2.461 -4.675 9.118 1.00 85.69 99 LYS A O 1
ATOM 785 N N . PRO A 1 100 ? -4.499 -3.962 8.473 1.00 87.75 100 PRO A N 1
ATOM 786 C CA . PRO A 1 100 ? -4.340 -4.393 7.091 1.00 87.75 100 PRO A CA 1
ATOM 787 C C . PRO A 1 100 ? -3.155 -3.725 6.398 1.00 87.75 100 PRO A C 1
ATOM 789 O O . PRO A 1 100 ? -2.933 -2.515 6.522 1.00 87.75 100 PRO A O 1
ATOM 792 N N . LEU A 1 101 ? -2.443 -4.508 5.588 1.00 87.94 101 LEU A N 1
ATOM 793 C CA . LEU A 1 101 ? -1.390 -4.024 4.707 1.00 87.94 101 LEU A CA 1
ATOM 794 C C . LEU A 1 101 ? -1.641 -4.419 3.269 1.00 87.94 101 LEU A C 1
ATOM 796 O O . LEU A 1 101 ? -1.762 -5.594 2.934 1.00 87.94 101 LEU A O 1
ATOM 800 N N . PHE A 1 102 ? -1.574 -3.428 2.397 1.00 89.00 102 PHE A N 1
ATOM 801 C CA . PHE A 1 102 ? -1.571 -3.630 0.965 1.00 89.00 102 PHE A CA 1
ATOM 802 C C . PHE A 1 102 ? -0.217 -3.232 0.376 1.00 89.00 102 PHE A C 1
ATOM 804 O O . PHE A 1 102 ? 0.167 -2.069 0.401 1.00 89.00 102 PHE A O 1
ATOM 811 N N . VAL A 1 103 ? 0.544 -4.190 -0.151 1.00 87.94 103 VAL A N 1
ATOM 812 C CA . VAL A 1 103 ? 1.832 -3.923 -0.801 1.00 87.94 103 VAL A CA 1
ATOM 813 C C . VAL A 1 103 ? 1.680 -3.928 -2.309 1.00 87.94 103 VAL A C 1
ATOM 815 O O . VAL A 1 103 ? 1.254 -4.920 -2.892 1.00 87.94 103 VAL A O 1
ATOM 818 N N . VAL A 1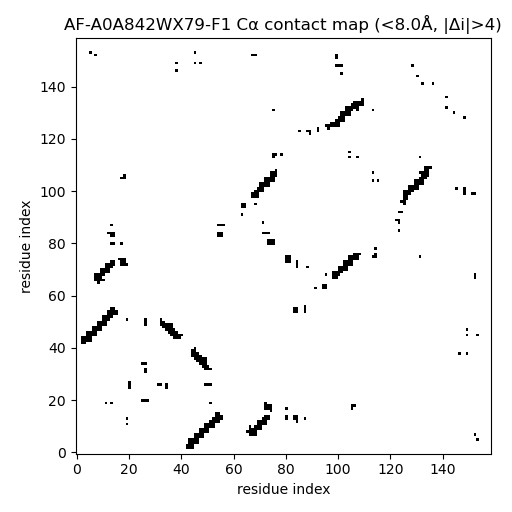 104 ? 2.105 -2.831 -2.925 1.00 87.50 104 VAL A N 1
ATOM 819 C CA . VAL A 1 104 ? 2.059 -2.595 -4.360 1.00 87.50 104 VAL A CA 1
ATOM 820 C C . VAL A 1 104 ? 3.477 -2.510 -4.919 1.00 87.50 104 VAL A C 1
ATOM 822 O O . VAL A 1 104 ? 4.214 -1.560 -4.644 1.00 87.50 104 VAL A O 1
ATOM 825 N N . GLY A 1 105 ? 3.856 -3.503 -5.719 1.00 88.44 105 GLY A N 1
ATOM 826 C CA . GLY A 1 105 ? 5.042 -3.459 -6.569 1.00 88.44 105 GLY A CA 1
ATOM 827 C C . GLY A 1 105 ? 4.718 -2.746 -7.868 1.00 88.44 105 GLY A C 1
ATOM 828 O O . GLY A 1 105 ? 4.110 -3.330 -8.752 1.00 88.44 105 GLY A O 1
ATOM 829 N N . ASN A 1 106 ? 5.083 -1.479 -7.985 1.00 86.56 106 ASN A N 1
ATOM 830 C CA . ASN A 1 106 ? 4.728 -0.650 -9.131 1.00 86.56 106 ASN A CA 1
ATOM 831 C C . ASN A 1 106 ? 5.800 -0.696 -10.226 1.00 86.56 106 ASN A C 1
ATOM 833 O O . ASN A 1 106 ? 6.954 -1.000 -9.943 1.00 86.56 106 ASN A O 1
ATOM 837 N N . LYS A 1 107 ? 5.440 -0.281 -11.444 1.00 85.44 107 LYS A N 1
ATOM 838 C CA . LYS A 1 107 ? 6.336 -0.185 -12.609 1.00 85.44 107 LYS A CA 1
ATOM 839 C C . LYS A 1 107 ? 6.906 -1.526 -13.072 1.00 85.44 107 LYS A C 1
ATOM 841 O O . LYS A 1 107 ? 7.984 -1.550 -13.650 1.00 85.44 107 LYS A O 1
ATOM 846 N N . LEU A 1 108 ? 6.222 -2.635 -12.802 1.00 82.75 108 LEU A N 1
ATOM 847 C CA . LEU A 1 108 ? 6.695 -3.928 -13.279 1.00 82.75 108 LEU A CA 1
ATOM 848 C C . LEU A 1 108 ? 6.733 -3.907 -14.813 1.00 82.75 108 LEU A C 1
ATOM 850 O O . LEU A 1 108 ? 5.740 -3.549 -15.457 1.00 82.75 108 LEU A O 1
ATOM 854 N N . ASN A 1 109 ? 7.870 -4.273 -15.403 1.00 74.12 109 ASN A N 1
ATOM 855 C CA . ASN A 1 109 ? 7.911 -4.414 -16.847 1.00 74.12 109 ASN A CA 1
ATOM 856 C C . ASN A 1 109 ? 7.051 -5.621 -17.254 1.00 74.12 109 ASN A C 1
ATOM 858 O O . ASN A 1 109 ? 7.012 -6.637 -16.555 1.00 74.12 109 ASN A O 1
ATOM 862 N N . PRO A 1 110 ? 6.372 -5.545 -18.400 1.00 68.12 110 PRO A N 1
ATOM 863 C CA . PRO A 1 110 ? 5.582 -6.653 -18.911 1.00 68.12 110 PRO A CA 1
ATOM 864 C C . PRO A 1 110 ? 6.381 -7.952 -19.046 1.00 68.12 110 PRO A C 1
ATOM 866 O O . PRO A 1 110 ? 7.441 -7.971 -19.668 1.00 68.12 110 PRO A O 1
ATOM 869 N N . GLY A 1 111 ? 5.846 -9.047 -18.506 1.00 65.75 111 GLY A N 1
ATOM 870 C CA . GLY A 1 111 ? 6.477 -10.367 -18.587 1.00 65.75 111 GLY A CA 1
ATOM 871 C C . GLY A 1 111 ? 7.662 -10.576 -17.640 1.00 65.75 111 GLY A C 1
ATOM 872 O O . GLY A 1 111 ? 8.235 -11.664 -17.641 1.00 65.75 111 GLY A O 1
ATOM 873 N N . GLU A 1 112 ? 8.021 -9.585 -16.817 1.00 69.12 112 GLU A N 1
ATOM 874 C CA . GLU A 1 112 ? 8.999 -9.783 -15.749 1.00 69.12 112 GLU A CA 1
ATOM 875 C C . GLU A 1 112 ? 8.340 -10.403 -14.509 1.00 69.12 112 GLU A C 1
ATOM 877 O O . GLU A 1 112 ? 7.225 -10.019 -14.137 1.00 69.12 112 GLU A O 1
ATOM 882 N N . PRO A 1 113 ? 9.015 -11.352 -13.834 1.00 67.62 113 PRO A N 1
ATOM 883 C CA . PRO A 1 113 ? 8.527 -11.880 -12.573 1.00 67.62 113 PRO A CA 1
ATOM 884 C C . PRO A 1 113 ? 8.549 -10.766 -11.535 1.00 67.62 113 PRO A C 1
ATOM 886 O O . PRO A 1 113 ? 9.543 -10.044 -11.395 1.00 67.62 113 PRO A O 1
ATOM 889 N N . CYS A 1 114 ? 7.473 -10.634 -10.764 1.00 65.31 114 CYS A N 1
ATOM 890 C CA . CYS A 1 114 ? 7.497 -9.658 -9.697 1.00 65.31 114 CYS A CA 1
ATOM 891 C C . CYS A 1 114 ? 8.577 -10.038 -8.683 1.00 65.31 114 CYS A C 1
ATOM 893 O O . CYS A 1 114 ? 8.584 -11.156 -8.165 1.00 65.31 114 CYS A O 1
ATOM 895 N N . ALA A 1 115 ? 9.456 -9.091 -8.343 1.00 57.66 115 ALA A N 1
ATOM 896 C CA . ALA A 1 115 ? 10.555 -9.309 -7.400 1.00 57.66 115 ALA A CA 1
ATOM 897 C C . ALA A 1 115 ? 10.108 -9.880 -6.033 1.00 57.66 115 ALA A C 1
ATOM 899 O O . ALA A 1 115 ? 10.936 -10.374 -5.269 1.00 57.66 115 ALA A O 1
ATOM 900 N N . THR A 1 116 ? 8.809 -9.829 -5.720 1.00 57.56 116 THR A N 1
ATOM 901 C CA . THR A 1 116 ? 8.218 -10.322 -4.475 1.00 57.56 116 THR A CA 1
ATOM 902 C C . THR A 1 116 ? 7.481 -11.656 -4.581 1.00 57.56 116 THR A C 1
ATOM 904 O O . THR A 1 116 ? 7.251 -12.246 -3.530 1.00 57.56 116 THR A O 1
ATOM 907 N N . GLU A 1 117 ? 7.166 -12.196 -5.767 1.00 47.38 117 GLU A N 1
ATOM 908 C CA . GLU A 1 117 ? 6.353 -13.429 -5.864 1.00 47.38 117 GLU A CA 1
ATOM 909 C C . GLU A 1 117 ? 7.016 -14.647 -5.193 1.00 47.38 117 GLU A C 1
ATOM 911 O O . GLU A 1 117 ? 6.319 -15.508 -4.671 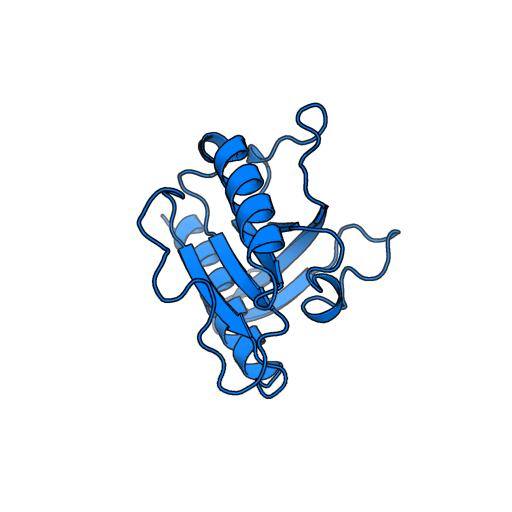1.00 47.38 117 GLU A O 1
ATOM 916 N N . ASN A 1 118 ? 8.352 -14.670 -5.090 1.00 40.12 118 ASN A N 1
ATOM 917 C CA . ASN A 1 118 ? 9.104 -15.801 -4.527 1.00 40.12 118 ASN A CA 1
ATOM 918 C C . ASN A 1 118 ? 9.867 -15.505 -3.218 1.00 40.12 118 ASN A C 1
ATOM 920 O O . ASN A 1 118 ? 10.554 -16.386 -2.709 1.00 40.12 118 ASN A O 1
ATOM 924 N N . THR A 1 119 ? 9.793 -14.290 -2.656 1.00 40.97 119 THR A N 1
ATOM 925 C CA . THR A 1 119 ? 10.577 -13.912 -1.450 1.00 40.97 119 THR A CA 1
ATOM 926 C C . THR A 1 119 ? 9.755 -13.437 -0.256 1.00 40.97 119 THR A C 1
ATOM 928 O O . THR A 1 119 ? 10.336 -13.076 0.770 1.00 40.97 119 THR A O 1
ATOM 931 N N . VAL A 1 120 ? 8.419 -13.471 -0.308 1.00 42.31 120 VAL A N 1
ATOM 932 C CA . VAL A 1 120 ? 7.603 -13.157 0.880 1.00 42.31 120 VAL A CA 1
ATOM 933 C C . VAL A 1 120 ? 7.408 -14.392 1.754 1.00 42.31 120 VAL A C 1
ATOM 935 O O . VAL A 1 120 ? 6.294 -14.830 2.012 1.00 42.31 120 VAL A O 1
ATOM 938 N N . ASN A 1 121 ? 8.517 -14.908 2.278 1.00 40.94 121 ASN A N 1
ATOM 939 C CA . ASN A 1 121 ? 8.474 -15.554 3.580 1.00 40.94 121 ASN A CA 1
ATOM 940 C C . ASN A 1 121 ? 8.432 -14.448 4.657 1.00 40.94 121 ASN A C 1
ATOM 942 O O . ASN A 1 121 ? 9.390 -13.712 4.887 1.00 40.94 121 ASN A O 1
ATOM 946 N N . THR A 1 122 ? 7.240 -14.290 5.236 1.00 50.28 122 THR A N 1
ATOM 947 C CA . THR A 1 122 ? 6.958 -14.272 6.689 1.00 50.28 122 THR A CA 1
ATOM 948 C C . THR A 1 122 ? 7.512 -13.194 7.636 1.00 50.28 122 THR A C 1
ATOM 950 O O . THR A 1 122 ? 7.011 -13.122 8.754 1.00 50.28 122 THR A O 1
ATOM 953 N N . ASP A 1 123 ? 8.454 -12.316 7.277 1.00 54.94 123 ASP A N 1
ATOM 954 C CA . ASP A 1 123 ? 9.032 -11.415 8.310 1.00 54.94 123 ASP A CA 1
ATOM 955 C C . ASP A 1 123 ? 8.096 -10.257 8.726 1.00 54.94 123 ASP A C 1
ATOM 957 O O . ASP A 1 123 ? 8.105 -9.778 9.870 1.00 54.94 123 ASP A O 1
ATOM 961 N N . ILE A 1 124 ? 7.262 -9.813 7.784 1.00 60.00 124 ILE A N 1
ATOM 962 C CA . ILE A 1 124 ? 6.269 -8.751 7.957 1.00 60.00 124 ILE A CA 1
ATOM 963 C C . ILE A 1 124 ? 4.990 -9.416 8.493 1.00 60.00 124 ILE A C 1
ATOM 965 O O . ILE A 1 124 ? 4.113 -9.801 7.728 1.00 60.00 124 ILE A O 1
ATOM 969 N N . GLY A 1 125 ? 4.960 -9.675 9.800 1.00 52.06 125 GLY A N 1
ATOM 970 C CA . GLY A 1 125 ? 3.980 -10.542 10.474 1.00 52.06 125 GLY A CA 1
ATOM 971 C C . GLY A 1 125 ? 2.571 -9.964 10.663 1.00 52.06 125 GLY A C 1
ATOM 972 O O . GLY A 1 125 ? 2.063 -10.038 11.772 1.00 52.06 125 GLY A O 1
ATOM 973 N N . TYR A 1 126 ? 1.967 -9.384 9.623 1.00 62.50 126 TYR A N 1
ATOM 974 C CA . TYR A 1 126 ? 0.587 -8.874 9.627 1.00 62.50 126 TYR A CA 1
ATOM 975 C C . TYR A 1 126 ? -0.139 -9.199 8.310 1.00 62.50 126 TYR A C 1
ATOM 977 O O . TYR A 1 126 ? 0.486 -9.592 7.321 1.00 62.50 126 TYR A O 1
ATOM 985 N N . ASN A 1 127 ? -1.473 -9.080 8.307 1.00 61.28 127 ASN A N 1
ATOM 986 C CA . ASN A 1 127 ? -2.337 -9.482 7.190 1.00 61.28 127 ASN A CA 1
ATOM 987 C C . ASN A 1 127 ? -2.044 -8.660 5.928 1.00 61.28 127 ASN A C 1
ATOM 989 O O . ASN A 1 127 ? -2.328 -7.462 5.861 1.00 61.28 127 ASN A O 1
ATOM 993 N N . LYS A 1 128 ? -1.454 -9.324 4.928 1.00 70.50 128 LYS A N 1
ATOM 994 C CA . LYS A 1 128 ? -0.850 -8.680 3.763 1.00 70.50 128 LYS A CA 1
ATOM 995 C C . LYS A 1 128 ? -1.521 -9.113 2.463 1.00 70.50 128 LYS A C 1
ATOM 997 O O . LYS A 1 128 ? -1.497 -10.288 2.108 1.00 70.50 128 LYS A O 1
ATOM 1002 N N . LEU A 1 129 ? -2.001 -8.142 1.694 1.00 70.44 129 LEU A N 1
ATOM 1003 C CA . LEU A 1 129 ? -2.297 -8.291 0.271 1.00 70.44 129 LEU A CA 1
ATOM 1004 C C . LEU A 1 129 ? -1.077 -7.821 -0.533 1.00 70.44 129 LEU A C 1
ATOM 1006 O O . LEU A 1 129 ? -0.581 -6.723 -0.299 1.00 70.44 129 LEU A O 1
ATOM 1010 N N . ILE A 1 130 ? -0.581 -8.625 -1.475 1.00 75.75 130 ILE A N 1
ATOM 1011 C CA . ILE A 1 130 ? 0.499 -8.229 -2.395 1.00 75.75 130 ILE A CA 1
ATOM 1012 C C . ILE A 1 130 ? -0.073 -8.137 -3.799 1.00 75.75 130 ILE A C 1
ATOM 1014 O O . ILE A 1 130 ? -0.779 -9.038 -4.245 1.00 75.75 130 ILE A O 1
ATOM 1018 N N . TYR A 1 131 ? 0.257 -7.060 -4.496 1.00 78.12 131 TYR A N 1
ATOM 1019 C CA . TYR A 1 131 ? -0.092 -6.863 -5.890 1.00 78.12 131 TYR A CA 1
ATOM 1020 C C . TYR A 1 131 ? 1.086 -6.227 -6.618 1.00 78.12 131 TYR A C 1
ATOM 1022 O O . TYR A 1 131 ? 1.683 -5.274 -6.123 1.00 78.12 131 TYR A O 1
ATOM 1030 N N . CYS A 1 132 ? 1.428 -6.748 -7.787 1.00 76.88 132 CYS A N 1
ATOM 1031 C CA . CYS A 1 132 ? 2.422 -6.135 -8.650 1.00 76.88 132 CYS A CA 1
ATOM 1032 C C . CYS A 1 132 ? 1.713 -5.596 -9.877 1.00 76.88 132 CYS A C 1
ATOM 1034 O O . CYS A 1 132 ? 0.956 -6.325 -10.506 1.00 76.88 132 CYS A O 1
ATOM 1036 N N . MET A 1 133 ? 1.928 -4.316 -10.153 1.00 76.94 133 MET A N 1
ATOM 1037 C CA . MET A 1 133 ? 1.266 -3.594 -11.220 1.00 76.94 133 MET A CA 1
ATOM 1038 C C . MET A 1 133 ? 2.237 -3.414 -12.379 1.00 76.94 133 MET A C 1
ATOM 1040 O O . MET A 1 133 ? 3.263 -2.731 -12.240 1.00 76.94 133 MET A O 1
ATOM 1044 N N . SER A 1 134 ? 1.900 -4.030 -13.509 1.00 71.88 134 SER A N 1
ATOM 1045 C CA . SER A 1 134 ? 2.598 -3.804 -14.771 1.00 71.88 134 SER A CA 1
ATOM 1046 C C . SER A 1 134 ? 2.122 -2.522 -15.459 1.00 71.88 134 SER A C 1
ATOM 1048 O O . SER A 1 134 ? 1.062 -1.985 -15.141 1.00 71.88 134 SER A O 1
ATOM 1050 N N . GLU A 1 135 ? 2.883 -2.011 -16.428 1.00 64.50 135 GLU A N 1
ATOM 1051 C CA . GLU A 1 135 ? 2.416 -0.881 -17.249 1.00 64.50 135 GLU A CA 1
ATOM 1052 C C . GLU A 1 135 ? 1.209 -1.221 -18.145 1.00 64.50 135 GLU A C 1
ATOM 1054 O O . GLU A 1 135 ? 0.525 -0.303 -18.603 1.00 64.50 135 GLU A O 1
ATOM 1059 N N . TYR A 1 136 ? 0.925 -2.511 -18.369 1.00 54.62 136 TYR A N 1
ATOM 1060 C CA . TYR A 1 136 ? -0.262 -2.978 -19.094 1.00 54.62 136 TYR A CA 1
ATOM 1061 C C . TYR A 1 136 ? -1.463 -3.251 -18.189 1.00 54.62 136 TYR A C 1
ATOM 1063 O O . TYR A 1 136 ? -2.580 -3.385 -18.696 1.00 54.62 136 TYR A O 1
ATOM 1071 N N . ASP A 1 137 ? -1.259 -3.300 -16.873 1.00 63.72 137 ASP A N 1
ATOM 1072 C CA . ASP A 1 137 ? -2.353 -3.504 -15.937 1.00 63.72 137 ASP A CA 1
ATOM 1073 C C . ASP A 1 137 ? -3.248 -2.274 -15.952 1.00 63.72 137 ASP A C 1
ATOM 1075 O O . ASP A 1 137 ? -2.815 -1.116 -15.852 1.00 63.72 137 ASP A O 1
ATOM 1079 N N . THR A 1 138 ? -4.544 -2.519 -16.091 1.00 66.06 138 THR A N 1
ATOM 1080 C CA . THR A 1 138 ? -5.488 -1.411 -16.132 1.00 66.06 138 THR A CA 1
ATOM 1081 C C . THR A 1 138 ? -5.635 -0.819 -14.734 1.00 66.06 138 THR A C 1
ATOM 1083 O O . THR A 1 138 ? -5.655 -1.532 -13.732 1.00 66.06 138 THR A O 1
ATOM 1086 N N . ARG A 1 139 ? -5.854 0.500 -14.645 1.00 75.50 139 ARG A N 1
ATOM 1087 C CA . ARG A 1 139 ? -6.223 1.164 -13.379 1.00 75.50 139 ARG A CA 1
ATOM 1088 C C . ARG A 1 139 ? -7.376 0.446 -12.651 1.00 75.50 139 ARG A C 1
ATOM 1090 O O . ARG A 1 139 ? -7.416 0.447 -11.426 1.00 75.50 139 ARG A O 1
ATOM 1097 N N . LYS A 1 140 ? -8.273 -0.213 -13.394 1.00 75.88 140 LYS A N 1
ATOM 1098 C CA . LYS A 1 140 ? -9.383 -1.000 -12.843 1.00 75.88 140 LYS A CA 1
ATOM 1099 C C . LYS A 1 140 ? -8.917 -2.185 -11.993 1.00 75.88 140 LYS A C 1
ATOM 1101 O O . LYS A 1 140 ? -9.542 -2.466 -10.978 1.00 75.88 140 LYS A O 1
ATOM 1106 N N . GLU A 1 141 ? -7.845 -2.875 -12.374 1.00 79.50 141 GLU A N 1
ATOM 1107 C CA . GLU A 1 141 ? -7.325 -4.010 -11.597 1.00 79.50 141 GLU A CA 1
ATOM 1108 C C . GLU A 1 141 ? -6.763 -3.544 -10.259 1.00 79.50 141 GLU A C 1
ATOM 1110 O O . GLU A 1 141 ? -7.092 -4.109 -9.215 1.00 79.50 141 GLU A O 1
ATOM 1115 N N . PHE A 1 142 ? -6.012 -2.444 -10.275 1.00 82.00 142 PHE A N 1
ATOM 1116 C CA . PHE A 1 142 ? -5.570 -1.775 -9.059 1.00 82.00 142 PHE A CA 1
ATOM 1117 C C . PHE A 1 142 ? -6.753 -1.361 -8.166 1.00 82.00 142 PHE A C 1
ATOM 1119 O O . PHE A 1 142 ? -6.744 -1.643 -6.968 1.00 82.00 142 PHE A O 1
ATOM 1126 N N . GLU A 1 143 ? -7.804 -0.764 -8.737 1.00 81.94 143 GLU A N 1
ATOM 1127 C CA . GLU A 1 143 ? -9.014 -0.376 -7.998 1.00 81.94 143 GLU A CA 1
ATOM 1128 C C . GLU A 1 143 ? -9.749 -1.578 -7.381 1.00 81.94 143 GLU A C 1
ATOM 1130 O O . GLU A 1 143 ? -10.262 -1.470 -6.268 1.00 81.94 143 GLU A O 1
ATOM 1135 N N . ILE A 1 144 ? -9.769 -2.741 -8.043 1.00 81.50 144 ILE A N 1
ATOM 1136 C CA . ILE A 1 144 ? -10.334 -3.978 -7.476 1.00 81.50 144 ILE A CA 1
ATOM 1137 C C . ILE A 1 144 ? -9.535 -4.424 -6.246 1.00 81.50 144 ILE A C 1
ATOM 1139 O O . ILE A 1 144 ? -10.125 -4.758 -5.219 1.00 81.50 144 ILE A O 1
ATOM 1143 N N . ARG A 1 145 ? -8.198 -4.398 -6.312 1.00 84.31 145 ARG A N 1
ATOM 1144 C CA . ARG A 1 145 ? -7.348 -4.761 -5.163 1.00 84.31 145 ARG A CA 1
ATOM 1145 C C . ARG A 1 145 ? -7.480 -3.759 -4.019 1.00 84.31 145 ARG A C 1
ATOM 1147 O O . ARG A 1 145 ? -7.550 -4.165 -2.862 1.00 84.31 145 ARG A O 1
ATOM 1154 N N . LEU A 1 146 ? -7.597 -2.472 -4.341 1.00 83.81 146 LEU A N 1
ATOM 1155 C CA . LEU A 1 146 ? -7.868 -1.427 -3.359 1.00 83.81 146 LEU A CA 1
ATOM 1156 C C . LEU A 1 146 ? -9.230 -1.628 -2.675 1.00 83.81 146 LEU A C 1
ATOM 1158 O O . LEU A 1 146 ? -9.339 -1.417 -1.470 1.00 83.81 146 LEU A O 1
ATOM 1162 N N . ARG A 1 147 ? -10.249 -2.103 -3.407 1.00 82.62 147 ARG A N 1
ATOM 1163 C CA . ARG A 1 147 ? -11.545 -2.492 -2.824 1.00 82.62 147 ARG A CA 1
ATOM 1164 C C . ARG A 1 147 ? -11.434 -3.662 -1.864 1.00 82.62 147 ARG A C 1
ATOM 1166 O O . ARG A 1 147 ? -12.040 -3.613 -0.807 1.00 82.62 147 ARG A O 1
ATOM 1173 N N . TRP A 1 148 ? -10.637 -4.678 -2.179 1.00 83.00 148 TRP A N 1
ATOM 1174 C CA . TRP A 1 148 ? -10.425 -5.794 -1.250 1.00 83.00 148 TRP A CA 1
ATOM 1175 C C . TRP A 1 148 ? -9.738 -5.350 0.041 1.00 83.00 148 TRP A C 1
ATOM 1177 O O . TRP A 1 148 ? -10.134 -5.776 1.120 1.00 83.00 148 TRP A O 1
ATOM 1187 N N . PHE A 1 149 ? -8.755 -4.455 -0.065 1.00 86.62 149 PHE A N 1
ATOM 1188 C CA . PHE A 1 149 ? -8.131 -3.830 1.099 1.00 86.62 149 PHE A CA 1
ATOM 1189 C C . PHE A 1 149 ? -9.145 -3.035 1.941 1.00 86.62 149 PHE A C 1
ATOM 1191 O O . PHE A 1 149 ? -9.189 -3.179 3.159 1.00 86.62 149 PHE A O 1
ATOM 1198 N N . ALA A 1 150 ? -10.004 -2.243 1.297 1.00 85.06 150 ALA A N 1
ATOM 1199 C CA . ALA A 1 150 ? -11.055 -1.488 1.974 1.00 85.06 150 ALA A CA 1
ATOM 1200 C C . ALA A 1 150 ? -12.121 -2.380 2.632 1.00 85.06 150 ALA A C 1
ATOM 1202 O O . ALA A 1 150 ? -12.563 -2.091 3.742 1.00 85.06 150 ALA A O 1
ATOM 1203 N N . ALA A 1 151 ? -12.497 -3.483 1.987 1.00 81.88 151 ALA A N 1
ATOM 1204 C CA . ALA A 1 151 ? -13.412 -4.464 2.553 1.00 81.88 151 ALA A CA 1
ATOM 1205 C C . ALA A 1 151 ? -12.819 -5.145 3.801 1.00 81.88 151 ALA A C 1
ATOM 1207 O O . ALA A 1 151 ? -13.536 -5.350 4.780 1.00 81.88 151 ALA A O 1
ATOM 1208 N N . ASP A 1 152 ? -11.512 -5.449 3.806 1.00 83.75 152 ASP A N 1
ATOM 1209 C CA . ASP A 1 152 ? -10.823 -5.993 4.988 1.00 83.75 152 ASP A CA 1
ATOM 1210 C C . ASP A 1 152 ? -10.824 -4.990 6.155 1.00 83.75 152 ASP A C 1
ATOM 1212 O O . ASP A 1 152 ? -11.143 -5.361 7.285 1.00 83.75 152 ASP A O 1
ATOM 1216 N N . LEU A 1 153 ? -10.583 -3.700 5.882 1.00 86.00 153 LEU A N 1
ATOM 1217 C CA . LEU A 1 153 ? -10.727 -2.625 6.876 1.00 86.00 153 LEU A CA 1
ATOM 1218 C C . LEU A 1 153 ? -12.150 -2.564 7.454 1.00 86.00 153 LEU A C 1
ATOM 1220 O O . LEU A 1 153 ? -12.339 -2.544 8.670 1.00 86.00 153 LEU A O 1
ATOM 1224 N N . ALA A 1 154 ? -13.167 -2.577 6.588 1.00 83.31 154 ALA A N 1
ATOM 1225 C CA . ALA A 1 154 ? -14.566 -2.496 6.997 1.00 83.31 154 ALA A CA 1
ATOM 1226 C C . ALA A 1 154 ? -15.026 -3.710 7.812 1.00 83.31 154 ALA A C 1
ATOM 1228 O O . ALA A 1 154 ? -15.810 -3.557 8.753 1.00 83.31 154 ALA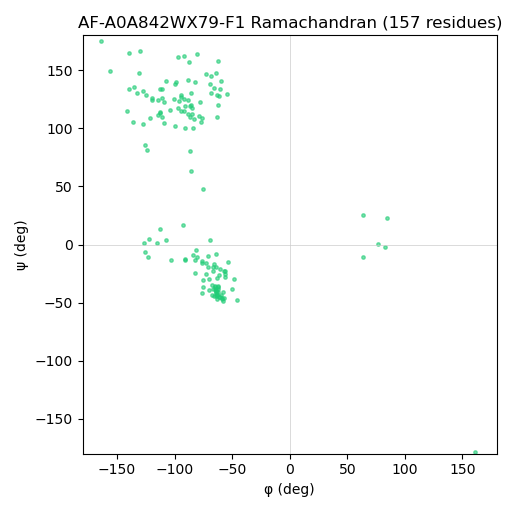 A O 1
ATOM 1229 N N . LYS A 1 155 ? -14.539 -4.910 7.476 1.00 81.88 155 LYS A N 1
ATOM 1230 C CA . LYS A 1 155 ? -14.850 -6.137 8.212 1.00 81.88 155 LYS A CA 1
ATOM 1231 C C . LYS A 1 155 ? -14.325 -6.074 9.646 1.00 81.88 155 LYS A C 1
ATOM 1233 O O . LYS A 1 155 ? -15.068 -6.403 10.565 1.00 81.88 155 LYS A O 1
ATOM 1238 N N . ARG A 1 156 ? -13.097 -5.590 9.839 1.00 77.50 156 ARG A N 1
ATOM 1239 C CA . ARG A 1 156 ? -12.440 -5.519 11.155 1.00 77.50 156 ARG A CA 1
ATOM 1240 C C . ARG A 1 156 ? -13.096 -4.545 12.128 1.00 77.50 156 ARG A C 1
ATOM 1242 O O . ARG A 1 156 ? -12.958 -4.721 13.323 1.00 77.50 156 ARG A O 1
ATOM 1249 N N . MET A 1 157 ? -13.846 -3.552 11.647 1.00 70.12 157 MET A N 1
ATOM 1250 C CA . MET A 1 157 ? -14.639 -2.688 12.536 1.00 70.12 157 MET A CA 1
ATOM 1251 C C . MET A 1 157 ? -15.927 -3.335 13.060 1.00 70.12 157 MET A C 1
ATOM 1253 O O . MET A 1 157 ? -16.593 -2.756 13.918 1.00 70.12 157 MET A O 1
ATOM 1257 N N . LYS A 1 158 ? -16.357 -4.458 12.472 1.00 62.69 158 LYS A N 1
ATOM 1258 C CA . LYS A 1 158 ? -17.556 -5.188 12.910 1.00 62.69 158 LYS A CA 1
ATOM 1259 C C . LYS A 1 158 ? -17.237 -6.264 13.957 1.00 62.69 158 LYS A C 1
ATOM 1261 O O . LYS A 1 158 ? -18.183 -6.787 14.543 1.00 62.69 158 LYS A O 1
ATOM 1266 N N . GLU A 1 159 ? -15.962 -6.601 14.138 1.00 55.81 159 GLU A N 1
ATOM 1267 C CA . GLU A 1 159 ? -15.439 -7.571 15.114 1.00 55.81 159 GLU A CA 1
ATOM 1268 C C . GLU A 1 159 ? -14.997 -6.850 16.396 1.00 55.81 159 GLU A C 1
ATOM 1270 O O . GLU A 1 159 ? -15.243 -7.416 17.485 1.00 55.81 159 GLU A O 1
#

Secondary structure (DSSP, 8-state):
--PEEEEEEEEEEE-TTS-HHHH-GGGG-TT-S--EEEEE-SSEEEEEEEEEEESSP-TTS--GGG-SEEEEEEETT-HHHHHHHHHHHHHTSGGGTTS-EEEEEEEEPTTPPPTTTTT--SSS-S-EEEEEEETTS-HHHHHHHHHHHHHHHHHHT--

Mean predicted aligned error: 8.42 Å